Protein AF-A0A9Q1CAD7-F1 (afdb_monomer_lite)

Secondary structure (DSSP, 8-state):
-BTTB-------S-TT------HHHHHHHHHHHHHHHHH-HHHHHHHHHHHHHHHHTTSS-PPPHHHHT--SS---PPP--B---TTTSS----B----

Sequence (99 aa):
MVNGHYETALPLKDESVCMPNNKALVTQWANNMKQRFQEDSKYLEDYKGFVKGLLDKGYVVQTTDEELRGDDGKVWYIPHHGVYHPQKGKNTSGIQLRC

Foldseek 3Di:
DPPPDDDDPDPDPDPLDFAPECVVVLVVLVVVVVVVVVVDVPLVVLVVVVVVVCVVVVVDDDDDPVNVPPPSNPDDDFRWDFDDDPPPNDGPGDRPRDD

pLDDT: mean 78.11, std 15.58, range [28.33, 96.31]

Organism: Holothuria leucospilota (NCBI:txid206669)

Structure (mmCIF, N/CA/C/O backbone):
data_AF-A0A9Q1CAD7-F1
#
_entry.id   AF-A0A9Q1CAD7-F1
#
loop_
_atom_site.group_PDB
_atom_site.id
_atom_site.type_symbol
_atom_site.label_atom_id
_atom_site.label_alt_id
_atom_site.label_comp_id
_atom_site.label_asym_id
_atom_site.label_entity_id
_atom_site.label_seq_id
_atom_site.pdbx_PDB_ins_code
_atom_site.Cartn_x
_atom_site.Cartn_y
_atom_site.Cartn_z
_atom_site.occupancy
_atom_site.B_iso_or_equiv
_atom_site.auth_seq_id
_atom_site.auth_comp_id
_atom_site.auth_asym_id
_atom_site.auth_atom_id
_atom_site.pdbx_PDB_model_num
ATOM 1 N N . MET A 1 1 ? -5.630 -7.828 -27.074 1.00 63.06 1 MET A N 1
ATOM 2 C CA . MET A 1 1 ? -6.759 -8.180 -26.191 1.00 63.06 1 MET A CA 1
ATOM 3 C C . MET A 1 1 ? -6.436 -9.537 -25.606 1.00 63.06 1 MET A C 1
ATOM 5 O O . MET A 1 1 ? -6.331 -10.489 -26.368 1.00 63.06 1 MET A O 1
ATOM 9 N N . VAL A 1 2 ? -6.183 -9.601 -24.306 1.00 73.50 2 VAL A N 1
ATOM 10 C CA . VAL A 1 2 ? -5.810 -10.826 -23.584 1.00 73.50 2 VAL A CA 1
ATOM 11 C C . VAL A 1 2 ? -6.918 -11.071 -22.566 1.00 73.50 2 VAL A C 1
ATOM 13 O O . VAL A 1 2 ? -7.315 -10.146 -21.864 1.00 73.50 2 VAL A O 1
ATOM 16 N N . ASN A 1 3 ? -7.514 -12.266 -22.563 1.00 77.56 3 ASN A N 1
ATOM 17 C CA . ASN A 1 3 ? -8.639 -12.624 -21.682 1.00 77.56 3 ASN A CA 1
ATOM 18 C C . ASN A 1 3 ? -9.824 -11.630 -21.688 1.00 77.56 3 ASN A C 1
ATOM 20 O O . ASN A 1 3 ? -10.486 -11.442 -20.675 1.00 77.56 3 ASN A O 1
ATOM 24 N N . GLY A 1 4 ? -10.100 -10.968 -22.818 1.00 80.50 4 GLY A N 1
ATOM 25 C CA . GLY A 1 4 ? -11.174 -9.966 -22.914 1.00 80.50 4 GLY A CA 1
ATOM 26 C C . GLY A 1 4 ? -10.813 -8.573 -22.379 1.00 80.50 4 GLY A C 1
ATOM 27 O O . GLY A 1 4 ? -11.664 -7.685 -22.385 1.00 80.50 4 GLY A O 1
ATOM 28 N N . HIS A 1 5 ? -9.558 -8.349 -21.983 1.00 73.50 5 HIS A N 1
ATOM 29 C CA . HIS A 1 5 ? -9.047 -7.059 -21.526 1.00 73.50 5 HIS A CA 1
ATOM 30 C C . HIS A 1 5 ? -8.125 -6.412 -22.569 1.00 73.50 5 HIS A C 1
ATOM 32 O O . HIS A 1 5 ? -7.390 -7.081 -23.308 1.00 73.50 5 HIS A O 1
ATOM 38 N N . TYR A 1 6 ? -8.187 -5.081 -22.659 1.00 81.50 6 TYR A N 1
ATOM 39 C CA . TYR A 1 6 ? -7.210 -4.294 -23.405 1.00 81.50 6 TYR A CA 1
ATOM 40 C C . TYR A 1 6 ? -5.966 -4.127 -22.541 1.00 81.50 6 TYR A C 1
ATOM 42 O O . TYR A 1 6 ? -6.035 -3.551 -21.459 1.00 81.50 6 TYR A O 1
ATOM 50 N N . GLU A 1 7 ? -4.839 -4.617 -23.038 1.00 79.62 7 GLU A N 1
ATOM 51 C CA . GLU A 1 7 ? -3.533 -4.437 -22.417 1.00 79.62 7 GLU A CA 1
ATOM 52 C C . GLU A 1 7 ? -2.712 -3.490 -23.289 1.00 79.62 7 GLU A C 1
ATOM 54 O O . GLU A 1 7 ? -2.734 -3.584 -24.519 1.00 79.62 7 GLU A O 1
ATOM 59 N N . THR A 1 8 ? -2.010 -2.562 -22.649 1.00 82.69 8 THR A N 1
ATOM 60 C CA . THR A 1 8 ? -1.042 -1.665 -23.279 1.00 82.69 8 THR A CA 1
ATOM 61 C C . THR A 1 8 ? 0.185 -1.598 -22.390 1.00 82.69 8 THR A C 1
ATOM 63 O O . THR A 1 8 ? 0.068 -1.657 -21.165 1.00 82.69 8 THR A O 1
ATOM 66 N N . ALA A 1 9 ? 1.358 -1.440 -22.999 1.00 80.75 9 ALA A N 1
ATOM 67 C CA . ALA A 1 9 ? 2.554 -1.098 -22.247 1.00 80.75 9 ALA A CA 1
ATOM 68 C C . ALA A 1 9 ? 2.353 0.243 -21.522 1.00 80.75 9 ALA A C 1
ATOM 70 O O . ALA A 1 9 ? 1.592 1.107 -21.982 1.00 80.75 9 ALA A O 1
ATOM 71 N N . LEU A 1 10 ? 3.042 0.415 -20.390 1.00 80.31 10 LEU A N 1
ATOM 72 C CA . LEU A 1 10 ? 3.123 1.713 -19.729 1.00 80.31 10 LEU A CA 1
ATOM 73 C C . LEU A 1 10 ? 3.700 2.737 -20.718 1.00 80.31 10 LEU A C 1
ATOM 75 O O . LEU A 1 10 ? 4.654 2.412 -21.426 1.00 80.31 10 LEU A O 1
ATOM 79 N N . PRO A 1 11 ? 3.174 3.972 -20.763 1.00 83.62 11 PRO A N 1
ATOM 80 C CA . PRO A 1 11 ? 3.632 5.002 -21.691 1.00 83.62 11 PRO A CA 1
ATOM 81 C C . PRO A 1 11 ? 4.956 5.629 -21.214 1.00 83.62 11 PRO A C 1
ATOM 83 O O . PRO A 1 11 ? 5.048 6.838 -20.990 1.00 83.62 11 PRO A O 1
ATOM 86 N N . LEU A 1 12 ? 5.982 4.804 -20.998 1.00 81.62 12 LEU A N 1
ATOM 87 C CA . LEU A 1 12 ? 7.331 5.255 -20.679 1.00 81.62 12 LEU A CA 1
ATOM 88 C C . LEU A 1 12 ? 7.976 5.835 -21.940 1.00 81.62 12 LEU A C 1
ATOM 90 O O . LEU A 1 12 ? 7.841 5.287 -23.030 1.00 81.62 12 LEU A O 1
ATOM 94 N N . LYS A 1 13 ? 8.683 6.959 -21.792 1.00 82.06 13 LYS A N 1
ATOM 95 C CA . LYS A 1 13 ? 9.442 7.560 -22.902 1.00 82.06 13 LYS A CA 1
ATOM 96 C C . LYS A 1 13 ? 10.672 6.737 -23.289 1.00 82.06 13 LYS A C 1
ATOM 98 O O . LYS A 1 13 ? 11.109 6.817 -24.429 1.00 82.06 13 LYS A O 1
ATOM 103 N N . ASP A 1 14 ? 11.233 6.012 -22.327 1.00 82.19 14 ASP A N 1
ATOM 104 C CA . ASP A 1 14 ? 12.443 5.209 -22.459 1.00 82.19 14 ASP A CA 1
ATOM 105 C C . ASP A 1 14 ? 12.184 3.845 -21.812 1.00 82.19 14 ASP A C 1
ATOM 107 O O . ASP A 1 14 ? 11.797 3.772 -20.645 1.00 82.19 14 ASP A O 1
ATOM 111 N N . GLU A 1 15 ? 12.364 2.766 -22.569 1.00 79.25 15 GLU A N 1
ATOM 112 C CA . GLU A 1 15 ? 12.182 1.394 -22.078 1.00 79.25 15 GLU A CA 1
ATOM 113 C C . GLU A 1 15 ? 13.322 0.931 -21.154 1.00 79.25 15 GLU A C 1
ATOM 115 O O . GLU A 1 15 ? 13.178 -0.065 -20.440 1.00 79.25 15 GLU A O 1
ATOM 120 N N . SER A 1 16 ? 14.443 1.661 -21.142 1.00 81.56 16 SER A N 1
ATOM 121 C CA . SER A 1 16 ? 15.593 1.435 -20.262 1.00 81.56 16 SER A CA 1
ATOM 122 C C . SER A 1 16 ? 15.486 2.155 -18.914 1.00 81.56 16 SER A C 1
ATOM 124 O O . SER A 1 16 ? 16.414 2.083 -18.105 1.00 81.56 16 SER A O 1
ATOM 126 N N . VAL A 1 17 ? 14.358 2.829 -18.640 1.00 81.88 17 VAL A N 1
ATOM 127 C CA . VAL A 1 17 ? 14.134 3.485 -17.348 1.00 81.88 17 VAL A CA 1
ATOM 128 C C . VAL A 1 17 ? 14.242 2.465 -16.213 1.00 81.88 17 VAL A C 1
ATOM 130 O O . VAL A 1 17 ? 13.567 1.437 -16.196 1.00 81.88 17 VAL A O 1
ATOM 133 N N . CYS A 1 18 ? 15.091 2.795 -15.244 1.00 80.69 18 CYS A N 1
ATOM 134 C CA . CYS A 1 18 ? 15.237 2.074 -13.991 1.00 80.69 18 CYS A CA 1
ATOM 135 C C . CYS A 1 18 ? 14.669 2.958 -12.881 1.00 80.69 18 CYS A C 1
ATOM 137 O O . CYS A 1 18 ? 15.157 4.069 -12.647 1.00 80.69 18 CYS A O 1
ATOM 139 N N . MET A 1 19 ? 13.605 2.494 -12.229 1.00 78.88 19 MET A N 1
ATOM 140 C CA . MET A 1 19 ? 12.967 3.223 -11.138 1.00 78.88 19 MET A CA 1
ATOM 141 C C . MET A 1 19 ? 13.673 2.910 -9.814 1.00 78.88 19 MET A C 1
ATOM 143 O O . MET A 1 19 ? 14.072 1.768 -9.575 1.00 78.88 19 MET A O 1
ATOM 147 N N . PRO A 1 20 ? 13.816 3.894 -8.907 1.00 83.00 20 PRO A N 1
ATOM 148 C CA . PRO A 1 20 ? 14.378 3.632 -7.592 1.00 83.00 20 PRO A CA 1
ATOM 149 C C . PRO A 1 20 ? 13.481 2.666 -6.811 1.00 83.00 20 PRO A C 1
ATOM 151 O O . PRO A 1 20 ? 12.255 2.803 -6.782 1.00 83.00 20 PRO A O 1
ATOM 154 N N . ASN A 1 21 ? 14.106 1.709 -6.127 1.00 84.19 21 ASN A N 1
ATOM 155 C CA . ASN A 1 21 ? 13.394 0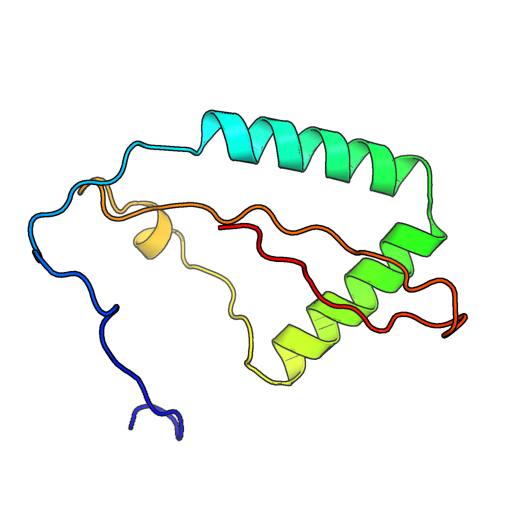.738 -5.308 1.00 84.19 21 ASN A CA 1
ATOM 156 C C . ASN A 1 21 ? 12.721 1.435 -4.111 1.00 84.19 21 ASN A C 1
ATOM 158 O O . ASN A 1 21 ? 13.391 1.945 -3.211 1.00 84.19 21 ASN A O 1
ATOM 162 N N . ASN A 1 22 ? 11.387 1.433 -4.079 1.00 87.88 22 ASN A N 1
ATOM 163 C CA . ASN A 1 22 ? 10.595 2.074 -3.027 1.00 87.88 22 ASN A CA 1
ATOM 164 C C . ASN A 1 22 ? 10.074 1.095 -1.957 1.00 87.88 22 ASN A C 1
ATOM 166 O O . ASN A 1 22 ? 9.242 1.472 -1.127 1.00 87.88 22 ASN A O 1
ATOM 170 N N . LYS A 1 23 ? 10.563 -0.152 -1.932 1.00 85.69 23 LYS A N 1
ATOM 171 C CA . LYS A 1 23 ? 10.072 -1.212 -1.038 1.00 85.69 23 LYS A CA 1
ATOM 172 C C . LYS A 1 23 ? 10.143 -0.823 0.435 1.00 85.69 23 LYS A C 1
ATOM 174 O O . LYS A 1 23 ? 9.206 -1.104 1.179 1.00 85.69 23 LYS A O 1
ATOM 179 N N . ALA A 1 24 ? 11.216 -0.152 0.859 1.00 89.25 24 ALA A N 1
ATOM 180 C CA . ALA A 1 24 ? 11.381 0.287 2.246 1.00 89.25 24 ALA A CA 1
ATOM 181 C C . ALA A 1 24 ? 10.264 1.256 2.675 1.00 89.25 24 ALA A C 1
ATOM 183 O O . ALA A 1 24 ? 9.633 1.058 3.714 1.00 89.25 24 ALA A O 1
ATOM 184 N N . LEU A 1 25 ? 9.962 2.246 1.827 1.00 89.00 25 LEU A N 1
ATOM 185 C CA . LEU A 1 25 ? 8.884 3.205 2.059 1.00 89.00 25 LEU A CA 1
ATOM 186 C C . LEU A 1 25 ? 7.527 2.497 2.119 1.00 89.00 25 LEU A C 1
ATOM 188 O O . LEU A 1 25 ? 6.770 2.685 3.068 1.00 89.00 25 LEU A O 1
ATOM 192 N N . VAL A 1 26 ? 7.229 1.638 1.143 1.00 89.00 26 VAL A N 1
ATOM 193 C CA . VAL A 1 26 ? 5.934 0.943 1.094 1.00 89.00 26 VAL A CA 1
ATOM 194 C C . VAL A 1 26 ? 5.767 -0.037 2.256 1.00 89.00 26 VAL A C 1
ATOM 196 O O . VAL A 1 26 ? 4.671 -0.162 2.796 1.00 89.00 26 VAL A O 1
ATOM 199 N N . THR A 1 27 ? 6.852 -0.655 2.726 1.00 90.25 27 THR A N 1
ATOM 200 C CA . THR A 1 27 ? 6.834 -1.502 3.928 1.00 90.25 27 THR A CA 1
ATOM 201 C C . THR A 1 27 ? 6.459 -0.697 5.170 1.00 90.25 27 THR A C 1
ATOM 203 O O . THR A 1 27 ? 5.617 -1.128 5.958 1.00 90.25 27 THR A O 1
ATOM 206 N N . GLN A 1 28 ? 7.032 0.497 5.339 1.00 91.88 28 GLN A N 1
ATOM 207 C CA . GLN A 1 28 ? 6.669 1.379 6.448 1.00 91.88 28 GLN A CA 1
ATOM 208 C C . GLN A 1 28 ? 5.186 1.774 6.388 1.00 91.88 28 GLN A C 1
ATOM 210 O O . GLN A 1 28 ? 4.488 1.723 7.401 1.00 91.88 28 GLN A O 1
ATOM 215 N N . TRP A 1 29 ? 4.678 2.101 5.199 1.00 90.00 29 TRP A N 1
ATOM 216 C CA . TRP A 1 29 ? 3.257 2.387 4.990 1.00 90.00 29 TRP A CA 1
ATOM 217 C C . TRP A 1 29 ? 2.359 1.193 5.328 1.00 90.00 29 TRP A C 1
ATOM 219 O O . TRP A 1 29 ? 1.349 1.360 6.014 1.00 90.00 29 TRP A O 1
ATOM 229 N N . ALA A 1 30 ? 2.740 -0.014 4.906 1.00 90.38 30 ALA A N 1
ATOM 230 C CA . ALA A 1 30 ? 2.007 -1.238 5.211 1.00 90.38 30 ALA A CA 1
ATOM 231 C C . ALA A 1 30 ? 1.948 -1.510 6.723 1.00 90.38 30 ALA A C 1
ATOM 233 O O . ALA A 1 30 ? 0.907 -1.924 7.235 1.00 90.38 30 ALA A O 1
ATOM 234 N N . ASN A 1 31 ? 3.022 -1.212 7.459 1.00 93.56 31 ASN A N 1
ATOM 235 C CA . ASN A 1 31 ? 3.036 -1.323 8.918 1.00 93.56 31 ASN A CA 1
ATOM 236 C C . ASN A 1 31 ? 2.054 -0.347 9.583 1.00 93.56 31 ASN A C 1
ATOM 238 O O . ASN A 1 31 ? 1.303 -0.755 10.469 1.00 93.56 31 ASN A O 1
ATOM 242 N N . ASN A 1 32 ? 1.988 0.903 9.119 1.00 90.94 32 ASN A N 1
ATOM 243 C CA . ASN A 1 32 ? 1.017 1.880 9.624 1.00 90.94 32 ASN A CA 1
ATOM 244 C C . ASN A 1 32 ? -0.428 1.454 9.311 1.00 90.94 32 ASN A C 1
ATOM 246 O O . ASN A 1 32 ? -1.319 1.565 10.152 1.00 90.94 32 ASN A O 1
ATOM 250 N N . MET A 1 33 ? -0.672 0.913 8.112 1.00 90.62 33 MET A N 1
ATOM 251 C CA . MET A 1 33 ? -1.976 0.346 7.758 1.00 90.62 33 MET A CA 1
ATOM 252 C C . MET A 1 33 ? -2.356 -0.830 8.655 1.00 90.62 33 MET A C 1
ATOM 254 O O . MET A 1 33 ? -3.499 -0.913 9.100 1.00 90.62 33 MET A O 1
ATOM 258 N N . LYS A 1 34 ? -1.399 -1.714 8.956 1.00 92.62 34 LYS A N 1
ATOM 259 C CA . LYS A 1 34 ? -1.604 -2.840 9.868 1.00 92.62 34 LYS A CA 1
ATOM 260 C C . LYS A 1 34 ? -2.008 -2.367 11.263 1.00 92.62 34 LYS A C 1
ATOM 262 O O . LYS A 1 34 ? -2.942 -2.935 11.817 1.00 92.62 34 LYS A O 1
ATOM 267 N N . GLN A 1 35 ? -1.356 -1.335 11.799 1.00 95.00 35 GLN A N 1
ATOM 268 C CA . GLN A 1 35 ? -1.740 -0.737 13.085 1.00 95.00 35 GLN A CA 1
ATOM 269 C C . GLN A 1 35 ? -3.182 -0.223 13.041 1.00 95.00 35 GLN A C 1
ATOM 271 O O . GLN A 1 35 ? -4.001 -0.609 13.871 1.00 95.00 35 GLN A O 1
ATOM 276 N N . ARG A 1 36 ? -3.549 0.523 11.993 1.00 91.75 36 ARG A N 1
ATOM 277 C CA . ARG A 1 36 ? -4.926 1.007 11.822 1.00 91.75 36 ARG A CA 1
ATOM 278 C C . ARG A 1 36 ? -5.955 -0.124 11.742 1.00 91.75 36 ARG A C 1
ATOM 280 O O . ARG A 1 36 ? -7.042 0.006 12.287 1.00 91.75 36 ARG A O 1
ATOM 287 N N . PHE A 1 37 ? -5.629 -1.238 11.086 1.00 93.38 37 PHE A N 1
ATOM 288 C CA . PHE A 1 37 ? -6.510 -2.410 11.043 1.00 93.38 37 PHE A CA 1
ATOM 289 C C . PHE A 1 37 ? -6.717 -3.068 12.410 1.00 93.38 37 PHE A C 1
ATOM 291 O O . PHE A 1 37 ? -7.739 -3.718 12.617 1.00 93.38 37 PHE A O 1
ATOM 298 N N . GLN A 1 38 ? -5.748 -2.945 13.318 1.00 95.69 38 GLN A N 1
ATOM 299 C CA . GLN A 1 38 ? -5.855 -3.464 14.680 1.00 95.69 38 GLN A CA 1
ATOM 300 C C . GLN A 1 38 ? -6.686 -2.539 15.574 1.00 95.69 38 GLN A C 1
ATOM 302 O O . GLN A 1 38 ? -7.410 -3.024 16.438 1.00 95.69 38 GLN A O 1
ATOM 307 N N . GLU A 1 39 ? -6.594 -1.228 15.355 1.00 96.31 39 GLU A N 1
ATOM 308 C CA . GLU A 1 39 ? -7.292 -0.209 16.147 1.00 96.31 39 GLU A CA 1
ATOM 309 C C . GLU A 1 39 ? -8.746 0.014 15.701 1.00 96.31 39 GLU A C 1
ATOM 311 O O . GLU A 1 39 ? -9.607 0.300 16.531 1.00 96.31 39 GLU A O 1
ATOM 316 N N . ASP A 1 40 ? -9.037 -0.136 14.405 1.00 93.31 40 ASP A N 1
ATOM 317 C CA . ASP A 1 40 ? -10.347 0.139 13.806 1.00 93.31 40 ASP A CA 1
ATOM 318 C C . ASP A 1 40 ? -10.873 -1.092 13.047 1.00 93.31 40 ASP A C 1
ATOM 320 O O . ASP A 1 40 ? -10.581 -1.327 11.868 1.00 93.31 40 ASP A O 1
ATOM 324 N N . SER A 1 41 ? -11.674 -1.899 13.750 1.00 93.88 41 SER A N 1
ATOM 325 C CA . SER A 1 41 ? -12.262 -3.134 13.216 1.00 93.88 41 SER A CA 1
ATOM 326 C C . SER A 1 41 ? -13.235 -2.883 12.064 1.00 93.88 41 SER A C 1
ATOM 328 O O . SER A 1 41 ? -13.287 -3.680 11.125 1.00 93.88 41 SER A O 1
ATOM 330 N N . LYS A 1 42 ? -13.960 -1.758 12.093 1.00 90.50 42 LYS A N 1
ATOM 331 C CA . LYS A 1 42 ? -14.873 -1.364 11.019 1.00 90.50 42 LYS A CA 1
ATOM 332 C C . LYS A 1 42 ? -14.096 -1.019 9.755 1.00 90.50 42 LYS A C 1
ATOM 334 O O . LYS A 1 42 ? -14.445 -1.489 8.675 1.00 90.50 42 LYS A O 1
ATOM 339 N N . TYR A 1 43 ? -13.017 -0.251 9.887 1.00 89.75 43 TYR A N 1
ATOM 340 C CA . TYR A 1 43 ? -12.145 0.064 8.760 1.00 89.75 43 TYR A CA 1
ATOM 341 C C . TYR A 1 43 ? -11.543 -1.194 8.130 1.00 89.75 43 TYR A C 1
ATOM 343 O O . TYR A 1 43 ? -11.491 -1.302 6.905 1.00 89.75 43 TYR A O 1
ATOM 351 N N . LEU A 1 44 ? -11.131 -2.171 8.943 1.00 91.75 44 LEU A N 1
ATOM 352 C CA . LEU A 1 44 ? -10.654 -3.462 8.446 1.00 91.75 44 LEU A CA 1
ATOM 353 C C . LEU A 1 44 ? -11.735 -4.222 7.661 1.00 91.75 44 LEU A C 1
ATOM 355 O O . LEU A 1 44 ? -11.441 -4.768 6.595 1.00 91.75 44 LEU A O 1
ATOM 359 N N . GLU A 1 45 ? -12.962 -4.284 8.175 1.00 92.31 45 GLU A N 1
ATOM 360 C CA . GLU A 1 45 ? -14.079 -4.962 7.509 1.00 92.31 45 GLU A CA 1
ATOM 361 C C . GLU A 1 45 ? -14.420 -4.300 6.167 1.00 92.31 45 GLU A C 1
ATOM 363 O O . GLU A 1 45 ? -14.454 -4.975 5.134 1.00 92.31 45 GLU A O 1
ATOM 368 N N . ASP A 1 46 ? -14.561 -2.973 6.161 1.00 89.50 46 ASP A N 1
ATOM 369 C CA . ASP A 1 46 ? -14.809 -2.175 4.958 1.00 89.50 46 ASP A CA 1
ATOM 370 C C . ASP A 1 46 ? -13.706 -2.378 3.910 1.00 89.50 46 ASP A C 1
ATOM 372 O O . ASP A 1 46 ? -13.980 -2.555 2.718 1.00 89.50 46 ASP A O 1
ATOM 376 N N . TYR A 1 47 ? -12.446 -2.370 4.354 1.00 90.25 47 TYR A N 1
ATOM 377 C CA . TYR A 1 47 ? -11.285 -2.563 3.496 1.00 90.25 47 TYR A CA 1
ATOM 378 C C . TYR A 1 47 ? -11.275 -3.960 2.860 1.00 90.25 47 TYR A C 1
ATOM 380 O O . TYR A 1 47 ? -11.107 -4.086 1.644 1.00 90.25 47 TYR A O 1
ATOM 388 N N . LYS A 1 48 ? -11.519 -5.013 3.653 1.00 91.25 48 LYS A N 1
ATOM 389 C CA . LYS A 1 48 ? -11.624 -6.396 3.159 1.00 91.25 48 LYS A CA 1
ATOM 390 C C . LYS A 1 48 ? -12.749 -6.546 2.142 1.00 91.25 48 LYS A C 1
ATOM 392 O O . LYS A 1 48 ? -12.530 -7.139 1.086 1.00 91.25 48 LYS A O 1
ATOM 397 N N . GLY A 1 49 ? -13.927 -5.997 2.440 1.00 91.56 49 GLY A N 1
ATOM 398 C CA . GLY A 1 49 ? -15.072 -6.026 1.532 1.00 91.56 49 GLY A CA 1
ATOM 399 C C . GLY A 1 49 ? -14.756 -5.359 0.194 1.00 91.56 49 GLY A C 1
ATOM 400 O O . GLY A 1 49 ? -15.076 -5.899 -0.865 1.00 91.56 49 GLY A O 1
ATOM 401 N N . PHE A 1 50 ? -14.051 -4.227 0.227 1.00 88.38 50 PHE A N 1
ATOM 402 C CA . PHE A 1 50 ? -13.643 -3.528 -0.983 1.00 88.38 50 PHE A CA 1
ATOM 403 C C . PHE A 1 50 ? -12.628 -4.314 -1.823 1.00 88.38 50 PHE A C 1
ATOM 405 O O . PHE A 1 50 ? -12.855 -4.510 -3.017 1.00 88.38 50 PHE A O 1
ATOM 412 N N . VAL A 1 51 ? -11.536 -4.794 -1.216 1.00 88.38 51 VAL A N 1
ATOM 413 C CA . VAL A 1 51 ? -10.507 -5.572 -1.930 1.00 88.38 51 VAL A CA 1
ATOM 414 C C . VAL A 1 51 ? -11.100 -6.856 -2.505 1.00 88.38 51 VAL A C 1
ATOM 416 O O . VAL A 1 51 ? -10.826 -7.186 -3.657 1.00 88.38 51 VAL A O 1
ATOM 419 N N . LYS A 1 52 ? -11.979 -7.539 -1.760 1.00 92.06 52 LYS A N 1
ATOM 420 C CA . LYS A 1 52 ? -12.721 -8.695 -2.277 1.00 92.06 52 LYS A CA 1
ATOM 421 C C . LYS A 1 52 ? -13.538 -8.323 -3.516 1.00 92.06 52 LYS A C 1
ATOM 423 O O . LYS A 1 52 ? -13.481 -9.030 -4.512 1.00 92.06 52 LYS A O 1
ATOM 428 N N . GLY A 1 53 ? -14.237 -7.190 -3.491 1.00 91.00 53 GLY A N 1
ATOM 429 C CA . GLY A 1 53 ? -14.987 -6.705 -4.649 1.00 91.00 53 GLY A CA 1
ATOM 430 C C . GLY A 1 53 ? -14.114 -6.383 -5.869 1.00 91.00 53 GLY A C 1
ATOM 431 O O . GLY A 1 53 ? -14.587 -6.519 -6.994 1.00 91.00 53 GLY A O 1
ATOM 432 N N . LEU A 1 54 ? -12.857 -5.965 -5.674 1.00 87.62 54 LEU A N 1
ATOM 433 C CA . LEU A 1 54 ? -11.898 -5.786 -6.771 1.00 87.62 54 LEU A CA 1
ATOM 434 C C . LEU A 1 54 ? -11.420 -7.129 -7.339 1.00 87.62 54 LEU A C 1
ATOM 436 O O . LEU A 1 54 ? -11.339 -7.261 -8.559 1.00 87.62 54 LEU A O 1
ATOM 440 N N . LEU A 1 55 ? -11.137 -8.104 -6.468 1.00 88.44 55 LEU A N 1
ATOM 441 C CA . LEU A 1 55 ? -10.735 -9.462 -6.851 1.00 88.44 55 LEU A CA 1
ATOM 442 C C . LEU A 1 55 ? -11.848 -10.163 -7.638 1.00 88.44 55 LEU A C 1
ATOM 444 O O . LEU A 1 55 ? -11.605 -10.660 -8.731 1.00 88.44 55 LEU A O 1
ATOM 448 N N . ASP A 1 56 ? -13.082 -10.127 -7.128 1.00 91.25 56 ASP A N 1
ATOM 449 C CA . ASP A 1 56 ? -14.247 -10.759 -7.761 1.00 91.25 56 ASP A CA 1
ATOM 450 C C . ASP A 1 56 ? -14.525 -10.185 -9.166 1.00 91.25 5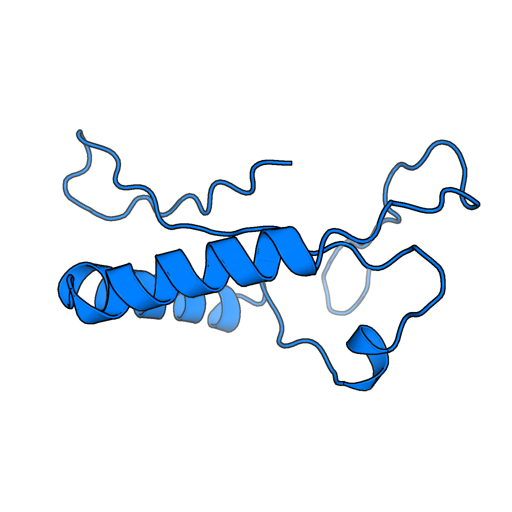6 ASP A C 1
ATOM 452 O O . ASP A 1 56 ? -15.033 -10.883 -10.040 1.00 91.25 56 ASP A O 1
ATOM 456 N N . LYS A 1 57 ? -14.191 -8.906 -9.395 1.00 87.62 57 LYS A N 1
ATOM 457 C CA . LYS A 1 57 ? -14.336 -8.229 -10.695 1.00 87.62 57 LYS A CA 1
ATOM 458 C C . LYS A 1 57 ? -13.127 -8.399 -11.618 1.00 87.62 57 LYS A C 1
ATOM 460 O O . LYS A 1 57 ? -13.178 -7.925 -12.750 1.00 87.62 57 LYS A O 1
ATOM 465 N N . GLY A 1 58 ? -12.041 -9.006 -11.139 1.00 84.00 58 GLY A N 1
ATOM 466 C CA . GLY A 1 58 ? -10.790 -9.141 -11.885 1.00 84.00 58 GLY A CA 1
A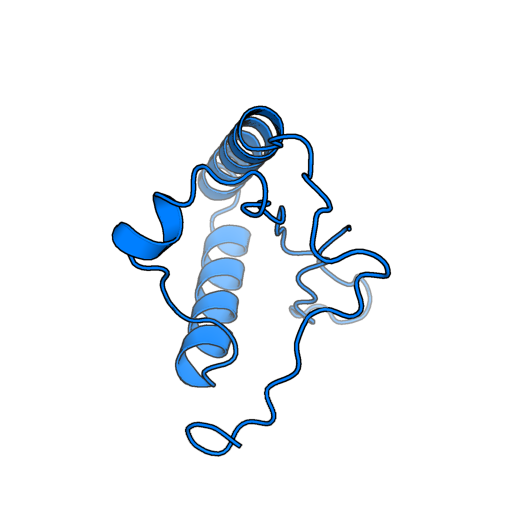TOM 467 C C . GLY A 1 58 ? -10.034 -7.824 -12.091 1.00 84.00 58 GLY A C 1
ATOM 468 O O . GLY A 1 58 ? -9.202 -7.736 -12.986 1.00 84.00 58 GLY A O 1
ATOM 469 N N . TYR A 1 59 ? -10.310 -6.785 -11.293 1.00 83.00 59 TYR A N 1
ATOM 470 C CA . TYR A 1 59 ? -9.570 -5.515 -11.370 1.00 83.00 59 TYR A CA 1
ATOM 471 C C . TYR A 1 59 ? -8.214 -5.573 -10.671 1.00 83.00 59 TYR A C 1
ATOM 473 O O . TYR A 1 59 ? -7.334 -4.767 -10.962 1.00 83.00 59 TYR A O 1
ATOM 481 N N . VAL A 1 60 ? -8.057 -6.504 -9.734 1.00 84.69 60 VAL A N 1
ATOM 482 C CA . VAL A 1 60 ? -6.781 -6.822 -9.094 1.00 84.69 60 VAL A CA 1
ATOM 483 C C . VAL A 1 60 ? -6.603 -8.332 -9.106 1.00 84.69 60 VAL A C 1
ATOM 485 O O . VAL A 1 60 ? -7.577 -9.076 -8.988 1.00 84.69 60 VAL A O 1
ATOM 488 N N . VAL A 1 61 ? -5.359 -8.775 -9.227 1.00 85.00 61 VAL A N 1
ATOM 489 C CA . VAL A 1 61 ? -4.961 -10.184 -9.191 1.00 85.00 61 VAL A CA 1
ATOM 490 C C . VAL A 1 61 ? -3.865 -10.366 -8.150 1.00 85.00 61 VAL A C 1
ATOM 492 O O . VAL A 1 61 ? -3.133 -9.424 -7.840 1.00 85.00 61 VAL A O 1
ATOM 495 N N . GLN A 1 62 ? -3.775 -11.561 -7.570 1.00 84.06 62 GLN A N 1
ATOM 496 C CA . GLN A 1 62 ? -2.644 -11.897 -6.711 1.00 84.06 62 GLN A CA 1
ATOM 497 C C . GLN A 1 62 ? -1.392 -12.070 -7.572 1.00 84.06 62 GLN A C 1
ATOM 499 O O . GLN A 1 62 ? -1.420 -12.802 -8.557 1.00 84.06 62 GLN A O 1
ATOM 504 N N . THR A 1 63 ? -0.318 -11.386 -7.190 1.00 81.88 63 THR A N 1
ATOM 505 C CA . THR A 1 63 ? 0.998 -11.499 -7.826 1.00 81.88 63 THR A CA 1
ATOM 506 C C . THR A 1 63 ? 1.661 -12.825 -7.449 1.00 81.88 63 THR A C 1
ATOM 508 O O . THR A 1 63 ? 1.526 -13.286 -6.313 1.00 81.88 63 THR A O 1
ATOM 511 N N . THR A 1 64 ? 2.383 -13.425 -8.390 1.00 81.62 64 THR A N 1
ATOM 512 C CA . THR A 1 64 ? 3.189 -14.638 -8.191 1.00 81.62 64 THR A CA 1
ATOM 513 C C . THR A 1 64 ? 4.562 -14.322 -7.589 1.00 81.62 64 THR A C 1
ATOM 515 O O . THR A 1 64 ? 5.086 -13.213 -7.731 1.00 81.62 64 THR A O 1
ATOM 518 N N . ASP A 1 65 ? 5.188 -15.301 -6.929 1.00 76.06 65 ASP A N 1
ATOM 519 C CA . ASP A 1 65 ? 6.545 -15.136 -6.389 1.00 76.06 65 ASP A CA 1
ATOM 520 C C . ASP A 1 65 ? 7.575 -14.898 -7.507 1.00 76.06 65 ASP A C 1
ATOM 522 O O . ASP A 1 65 ? 8.590 -14.234 -7.297 1.00 76.06 65 ASP A O 1
ATOM 526 N N . GLU A 1 66 ? 7.322 -15.419 -8.709 1.00 72.69 66 GLU A N 1
ATOM 527 C CA . GLU A 1 66 ? 8.122 -15.185 -9.911 1.00 72.69 66 GLU A CA 1
ATOM 528 C C . GLU A 1 66 ? 8.092 -13.715 -10.344 1.00 72.69 66 GLU A C 1
ATOM 530 O O . GLU A 1 66 ? 9.149 -13.137 -10.592 1.00 72.69 66 GLU A O 1
ATOM 535 N N . GLU A 1 67 ? 6.916 -13.088 -10.376 1.00 70.56 67 GLU A N 1
ATOM 536 C CA . GLU A 1 67 ? 6.754 -11.671 -10.735 1.00 70.56 67 GLU A CA 1
ATOM 537 C C . GLU A 1 67 ? 7.377 -10.729 -9.691 1.00 70.56 67 GLU A C 1
ATOM 539 O O . GLU A 1 67 ? 7.881 -9.659 -10.032 1.00 70.56 67 GLU A O 1
ATOM 544 N N . LEU A 1 68 ? 7.401 -11.134 -8.416 1.00 68.69 68 LEU A N 1
ATOM 545 C CA . LEU A 1 68 ? 8.033 -10.367 -7.335 1.00 68.69 68 LEU A CA 1
ATOM 546 C C . LEU A 1 68 ? 9.568 -10.410 -7.363 1.00 68.69 68 LEU A C 1
ATOM 548 O O . LEU A 1 68 ? 10.208 -9.559 -6.742 1.00 68.69 68 LEU A O 1
ATOM 552 N N . ARG A 1 69 ? 10.164 -11.384 -8.062 1.00 66.81 69 ARG A N 1
ATOM 553 C CA . ARG A 1 69 ? 11.622 -11.557 -8.198 1.00 66.81 69 ARG A CA 1
ATOM 554 C C . ARG A 1 69 ? 12.258 -10.675 -9.282 1.00 66.81 69 ARG A C 1
ATOM 556 O O . ARG A 1 69 ? 13.453 -10.813 -9.524 1.00 66.81 69 ARG A O 1
ATOM 563 N N . GLY A 1 70 ? 11.500 -9.782 -9.925 1.00 62.12 70 GLY A N 1
ATOM 564 C CA . GLY A 1 70 ? 12.025 -8.843 -10.922 1.00 62.12 70 GLY A CA 1
ATOM 565 C C . GLY A 1 70 ? 13.096 -7.912 -10.336 1.00 62.12 70 GLY A C 1
ATOM 566 O O . GLY A 1 70 ? 12.780 -6.951 -9.641 1.00 62.12 70 GLY A O 1
ATOM 567 N N . ASP A 1 71 ? 14.367 -8.207 -10.608 1.00 56.38 71 ASP A N 1
ATOM 568 C CA . ASP A 1 71 ? 15.537 -7.472 -10.093 1.00 56.38 71 ASP A CA 1
ATOM 569 C C . ASP A 1 71 ? 16.068 -6.420 -11.095 1.00 56.38 71 ASP A C 1
ATOM 571 O O . ASP A 1 71 ? 17.174 -5.901 -10.969 1.00 56.38 71 ASP A O 1
ATOM 575 N N . ASP A 1 72 ? 15.284 -6.089 -12.122 1.00 62.53 72 ASP A N 1
ATOM 576 C CA . ASP A 1 72 ? 15.692 -5.277 -13.275 1.00 62.53 72 ASP A CA 1
ATOM 577 C C . ASP A 1 72 ? 15.377 -3.776 -13.138 1.00 62.53 72 ASP A C 1
ATOM 579 O O . ASP A 1 72 ? 15.448 -3.029 -14.113 1.00 62.53 72 ASP A O 1
ATOM 583 N N . GLY A 1 73 ? 15.016 -3.311 -11.936 1.00 63.25 73 GLY A N 1
ATOM 584 C CA . GLY A 1 73 ? 14.647 -1.909 -11.710 1.00 63.25 73 GLY A CA 1
ATOM 585 C C . GLY A 1 73 ? 13.275 -1.523 -12.272 1.00 63.25 73 GLY A C 1
ATOM 586 O O . GLY A 1 73 ? 12.949 -0.335 -12.328 1.00 63.25 73 GLY A O 1
ATOM 587 N N . LYS A 1 74 ? 12.455 -2.509 -12.665 1.00 70.00 74 LYS A N 1
ATOM 588 C CA . LYS A 1 74 ? 11.086 -2.301 -13.167 1.00 70.00 74 LYS A CA 1
ATOM 589 C C . LYS A 1 74 ? 10.000 -2.648 -12.149 1.00 70.00 74 LYS A C 1
ATOM 591 O O . LYS A 1 74 ? 8.816 -2.490 -12.440 1.00 70.00 74 LYS A O 1
ATOM 596 N N . VAL A 1 75 ? 10.380 -3.069 -10.942 1.00 77.19 75 VAL A N 1
ATOM 597 C CA . VAL A 1 75 ? 9.439 -3.320 -9.843 1.00 77.19 75 VAL A CA 1
ATOM 598 C C . VAL A 1 75 ? 9.263 -2.061 -9.003 1.00 77.19 75 VAL A C 1
ATOM 600 O O . VAL A 1 75 ? 10.202 -1.564 -8.378 1.00 77.19 75 VAL A O 1
ATOM 603 N N . TRP A 1 76 ? 8.025 -1.575 -8.941 1.00 80.81 76 TRP A N 1
ATOM 604 C CA . TRP A 1 76 ? 7.637 -0.445 -8.108 1.00 80.81 76 TRP A CA 1
ATOM 605 C C . TRP A 1 76 ? 6.336 -0.758 -7.376 1.00 80.81 76 TRP A C 1
ATOM 607 O O . TRP A 1 76 ? 5.368 -1.235 -7.965 1.00 80.81 76 TRP A O 1
ATOM 617 N N . TYR A 1 77 ? 6.320 -0.515 -6.069 1.00 83.31 77 TYR A N 1
ATOM 618 C CA . TYR A 1 77 ? 5.188 -0.853 -5.215 1.00 83.31 77 TYR A CA 1
ATOM 619 C C . TYR A 1 77 ? 4.286 0.369 -5.054 1.00 83.31 77 TYR A C 1
ATOM 621 O O . TYR A 1 77 ? 4.773 1.453 -4.745 1.00 83.31 77 TYR A O 1
ATOM 629 N N . ILE A 1 78 ? 2.971 0.217 -5.202 1.00 83.38 78 ILE A N 1
ATOM 630 C CA . ILE A 1 78 ? 2.046 1.342 -5.026 1.00 83.38 78 ILE A CA 1
ATOM 631 C C . ILE A 1 78 ? 1.405 1.258 -3.635 1.00 83.38 78 ILE A C 1
ATOM 633 O O . ILE A 1 78 ? 0.726 0.268 -3.335 1.00 83.38 78 ILE A O 1
ATOM 637 N N . PRO A 1 79 ? 1.591 2.270 -2.766 1.00 82.50 79 PRO A N 1
ATOM 638 C CA . PRO A 1 79 ? 0.890 2.310 -1.496 1.00 82.50 79 PRO A CA 1
ATOM 639 C C . PRO A 1 79 ? -0.607 2.506 -1.750 1.00 82.50 79 PRO A C 1
ATOM 641 O O . PRO A 1 79 ? -1.032 3.404 -2.476 1.00 82.50 79 PRO A O 1
ATOM 644 N N . HIS A 1 80 ? -1.421 1.673 -1.117 1.00 79.94 80 HIS A N 1
ATOM 645 C CA . HIS A 1 80 ? -2.874 1.774 -1.148 1.00 79.94 80 HIS A CA 1
ATOM 646 C C . HIS A 1 80 ? -3.376 2.128 0.248 1.00 79.94 80 HIS A C 1
ATOM 648 O O . HIS A 1 80 ? -2.819 1.670 1.236 1.00 79.94 80 HIS A O 1
ATOM 654 N N . HIS A 1 81 ? -4.425 2.941 0.347 1.00 78.06 81 HIS A N 1
ATOM 655 C CA . HIS A 1 81 ? -5.151 3.157 1.597 1.00 78.06 81 HIS A CA 1
ATOM 656 C C . HIS A 1 81 ? -6.611 3.495 1.293 1.00 78.06 81 HI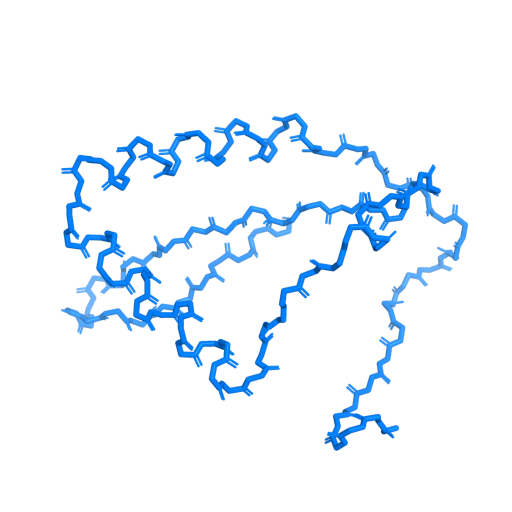S A C 1
ATOM 658 O O . HIS A 1 81 ? -6.924 4.064 0.246 1.00 78.06 81 HIS A O 1
ATOM 664 N N . GLY A 1 82 ? -7.511 3.124 2.203 1.00 80.62 82 GLY A N 1
ATOM 665 C CA . GLY A 1 82 ? -8.923 3.469 2.117 1.00 80.62 82 GLY A CA 1
ATOM 666 C C . GLY A 1 82 ? -9.175 4.888 2.625 1.00 80.62 82 GLY A C 1
ATOM 667 O O . GLY A 1 82 ? -8.716 5.264 3.708 1.00 80.62 82 GLY A O 1
ATOM 668 N N . VAL A 1 83 ? -9.937 5.668 1.858 1.00 81.00 83 VAL A N 1
ATOM 669 C CA . VAL A 1 83 ? -10.383 7.018 2.228 1.00 81.00 83 VAL A CA 1
ATOM 670 C C . VAL A 1 83 ? -11.904 7.033 2.366 1.00 81.00 83 VAL A C 1
ATOM 672 O O . VAL A 1 83 ? -12.620 6.518 1.508 1.00 81.00 83 VAL A O 1
ATOM 675 N N . TYR A 1 84 ? -12.407 7.652 3.437 1.00 77.00 84 TYR A N 1
ATOM 676 C CA . TYR A 1 84 ? -13.838 7.890 3.619 1.00 77.00 84 TYR A CA 1
ATOM 677 C C . TYR A 1 84 ? -14.226 9.262 3.075 1.00 77.00 84 TYR A C 1
ATOM 679 O O . TYR A 1 84 ? -13.647 10.276 3.459 1.00 77.00 84 TYR A O 1
ATOM 687 N N . HIS A 1 85 ? -15.241 9.301 2.210 1.00 72.88 85 HIS A N 1
ATOM 688 C CA . HIS A 1 85 ? -15.803 10.561 1.737 1.00 72.88 85 HIS A CA 1
ATOM 689 C C . HIS A 1 85 ? -16.877 11.072 2.722 1.00 72.88 85 HIS A C 1
ATOM 691 O O . HIS A 1 85 ? -17.888 10.382 2.898 1.00 72.88 85 HIS A O 1
ATOM 697 N N . PRO A 1 86 ? -16.736 12.280 3.311 1.00 68.31 86 PRO A N 1
ATOM 698 C CA . PRO A 1 86 ? -17.613 12.773 4.383 1.00 68.31 86 PRO A CA 1
ATOM 699 C C . PRO A 1 86 ? -19.102 12.793 4.021 1.00 68.31 86 PRO A C 1
ATOM 701 O O . PRO A 1 86 ? -19.953 12.484 4.845 1.00 68.31 86 PRO A O 1
ATOM 704 N N . GLN A 1 87 ? -19.426 13.121 2.768 1.00 68.50 87 GLN A N 1
ATOM 705 C CA . GLN A 1 87 ? -20.817 13.297 2.335 1.00 68.50 87 GLN A CA 1
ATOM 706 C C . GLN A 1 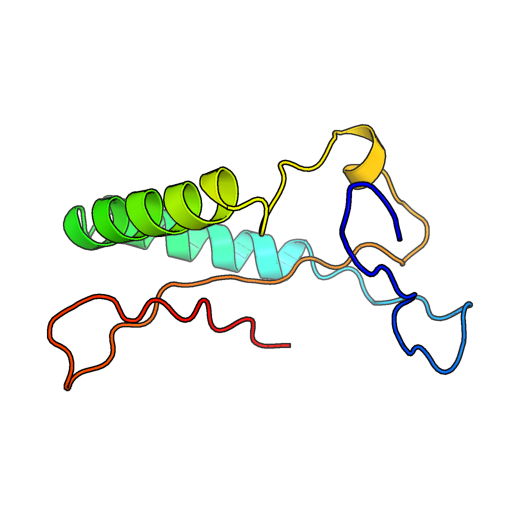87 ? -21.567 11.993 2.052 1.00 68.50 87 GLN A C 1
ATOM 708 O O . GLN A 1 87 ? -22.791 12.011 1.980 1.00 68.50 87 GLN A O 1
ATOM 713 N N . LYS A 1 88 ? -20.872 10.866 1.845 1.00 59.53 88 LYS A N 1
ATOM 714 C CA . LYS A 1 88 ? -21.546 9.647 1.373 1.00 59.53 88 LYS A CA 1
ATOM 715 C C . LYS A 1 88 ? -21.918 8.678 2.487 1.00 59.53 88 LYS A C 1
ATOM 717 O O . LYS A 1 88 ? -22.659 7.742 2.206 1.00 59.53 88 LYS A O 1
ATOM 722 N N . GLY A 1 89 ? -21.422 8.870 3.719 1.00 52.03 89 GLY A N 1
ATOM 723 C CA . GLY A 1 89 ? -21.692 8.007 4.889 1.00 52.03 89 GLY A CA 1
ATOM 724 C C . GLY A 1 89 ? -21.392 6.511 4.682 1.00 52.03 89 GLY A C 1
ATOM 725 O O . GLY A 1 89 ? -21.645 5.688 5.555 1.00 52.03 89 GLY A O 1
ATOM 726 N N . LYS A 1 90 ? -20.881 6.173 3.500 1.00 51.78 90 LYS A N 1
ATOM 727 C CA . LYS A 1 90 ? -20.656 4.868 2.909 1.00 51.78 90 LYS A CA 1
ATOM 728 C C . LYS A 1 90 ? -19.409 5.020 2.049 1.00 51.78 90 LYS A C 1
ATOM 730 O O . LYS A 1 90 ? -19.222 6.016 1.348 1.00 51.78 90 LYS A O 1
ATOM 735 N N . ASN A 1 91 ? -18.561 4.024 2.155 1.00 48.59 91 ASN A N 1
ATOM 736 C CA . ASN A 1 91 ? -17.385 3.704 1.371 1.00 48.59 91 ASN A CA 1
ATOM 737 C C . ASN A 1 91 ? -17.634 3.891 -0.143 1.00 48.59 91 ASN A C 1
ATOM 739 O O . ASN A 1 91 ? -17.941 2.957 -0.877 1.00 48.59 91 ASN A O 1
ATOM 743 N N . THR A 1 92 ? -17.451 5.114 -0.648 1.00 43.59 92 THR A N 1
ATOM 744 C CA . THR A 1 92 ? -16.970 5.316 -2.023 1.00 43.59 92 THR A CA 1
ATOM 745 C C . THR A 1 92 ? -15.470 5.097 -1.970 1.00 43.59 92 THR A C 1
ATOM 747 O O . THR A 1 92 ? -14.691 6.034 -1.842 1.00 43.59 92 THR A O 1
ATOM 750 N N . SER A 1 93 ? -15.090 3.828 -1.931 1.00 47.94 93 SER A N 1
ATOM 751 C CA . SER A 1 93 ? -13.711 3.378 -1.852 1.00 47.94 93 SER A CA 1
ATOM 752 C C . SER A 1 93 ? -12.970 3.751 -3.135 1.00 47.94 93 SER A C 1
ATOM 754 O O . SER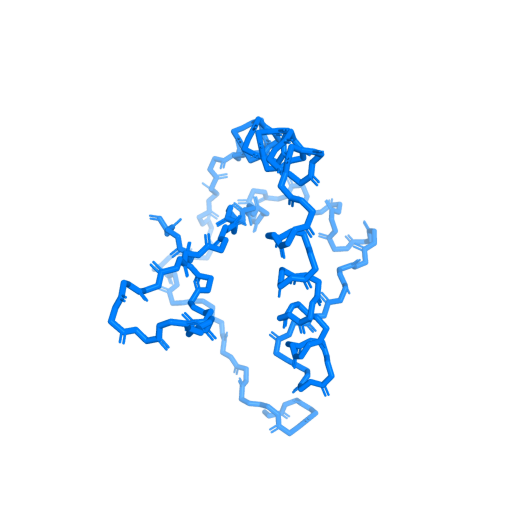 A 1 93 ? -12.901 2.978 -4.086 1.00 47.94 93 SER A O 1
ATOM 756 N N . GLY A 1 94 ? -12.430 4.962 -3.182 1.00 43.84 94 GLY A N 1
ATOM 757 C CA . GLY A 1 94 ? -11.232 5.200 -3.965 1.00 43.84 94 GLY A CA 1
ATOM 758 C C . GLY A 1 94 ? -10.071 4.641 -3.158 1.00 43.84 94 GLY A C 1
ATOM 759 O O . GLY A 1 94 ? -9.784 5.158 -2.079 1.00 43.84 94 GLY A O 1
ATOM 760 N N . ILE A 1 95 ? -9.402 3.595 -3.648 1.00 44.03 95 ILE A N 1
ATOM 761 C CA . ILE A 1 95 ? -7.986 3.458 -3.310 1.00 44.03 95 ILE A CA 1
ATOM 762 C C . ILE A 1 95 ? -7.337 4.650 -3.995 1.00 44.03 95 ILE A C 1
ATOM 764 O O . ILE A 1 95 ? -7.209 4.671 -5.219 1.00 44.03 95 ILE A O 1
ATOM 768 N N . GLN A 1 96 ? -6.996 5.679 -3.224 1.00 38.41 96 GLN A N 1
ATOM 769 C CA . GLN A 1 96 ? -6.145 6.735 -3.743 1.00 38.41 96 GLN A CA 1
ATOM 770 C C . GLN A 1 96 ? -4.753 6.118 -3.893 1.00 38.41 96 GLN A C 1
ATOM 772 O O . GLN A 1 96 ? -3.962 6.099 -2.950 1.00 38.41 96 GLN A O 1
ATOM 777 N N . LEU A 1 97 ? -4.478 5.576 -5.078 1.00 33.78 97 LEU A N 1
ATOM 778 C CA . LEU A 1 97 ? -3.123 5.311 -5.534 1.00 33.78 97 LEU A CA 1
ATOM 779 C C . LEU A 1 97 ? -2.488 6.695 -5.713 1.00 33.78 97 LEU A C 1
ATOM 781 O O . LEU A 1 97 ? -2.746 7.383 -6.699 1.00 33.78 97 LEU A O 1
ATOM 785 N N . ARG A 1 98 ? -1.766 7.180 -4.700 1.00 28.33 98 ARG A N 1
ATOM 786 C CA . ARG A 1 98 ? -0.886 8.333 -4.897 1.00 28.33 98 ARG A CA 1
ATOM 787 C C . ARG A 1 98 ? 0.356 7.807 -5.609 1.00 28.33 98 ARG A C 1
ATOM 789 O O . ARG A 1 98 ? 1.135 7.078 -4.998 1.00 28.33 98 ARG A O 1
ATOM 796 N N . CYS A 1 99 ? 0.453 8.134 -6.893 1.00 30.06 99 CYS A N 1
ATOM 797 C CA . CYS A 1 99 ? 1.699 8.113 -7.648 1.00 30.06 99 CYS A CA 1
ATOM 798 C C . CYS A 1 99 ? 2.675 9.140 -7.062 1.00 30.06 99 CYS A C 1
ATOM 800 O O . CYS A 1 99 ? 2.191 10.214 -6.627 1.00 30.06 99 CYS A O 1
#

Radius of gyration: 16.24 Å; chains: 1; bounding box: 37×28×42 Å